Protein AF-A0A2M7CKZ0-F1 (afdb_monomer_lite)

Radius of gyration: 14.11 Å; chains: 1; bounding box: 37×25×29 Å

Structure (mmCIF, N/CA/C/O backbone):
data_AF-A0A2M7CKZ0-F1
#
_entry.id   AF-A0A2M7CKZ0-F1
#
loop_
_atom_site.group_PDB
_atom_site.id
_atom_site.type_symbol
_atom_site.label_atom_id
_atom_site.label_alt_id
_atom_site.label_comp_id
_atom_site.label_asym_id
_atom_site.label_entity_id
_atom_site.label_seq_id
_atom_site.pdbx_PDB_ins_code
_atom_site.Cartn_x
_atom_site.Cartn_y
_atom_site.Cartn_z
_atom_site.occupancy
_atom_site.B_iso_or_equiv
_atom_site.auth_seq_id
_atom_site.auth_comp_id
_atom_site.auth_asym_id
_atom_site.auth_atom_id
_atom_site.pdbx_PDB_model_num
ATOM 1 N N . ARG A 1 1 ? 6.912 9.778 -2.222 1.00 59.84 1 ARG A N 1
ATOM 2 C CA . ARG A 1 1 ? 6.461 8.799 -3.273 1.00 59.84 1 ARG A CA 1
ATOM 3 C C . ARG A 1 1 ? 7.625 7.986 -3.881 1.00 59.84 1 ARG A C 1
ATOM 5 O O . ARG A 1 1 ? 8.583 8.597 -4.324 1.00 59.84 1 ARG A O 1
ATOM 12 N N . VAL A 1 2 ? 7.530 6.642 -3.965 1.00 64.25 2 VAL A N 1
ATOM 13 C CA . VAL A 1 2 ? 8.637 5.741 -4.420 1.00 64.25 2 VAL A CA 1
ATOM 14 C C . VAL A 1 2 ? 8.515 5.252 -5.880 1.00 64.25 2 VAL A C 1
ATOM 16 O O . VAL A 1 2 ? 9.494 4.800 -6.456 1.00 64.25 2 VAL A O 1
ATOM 19 N N . GLY A 1 3 ? 7.338 5.341 -6.514 1.00 68.94 3 GLY A N 1
ATOM 20 C CA . GLY A 1 3 ? 7.168 5.010 -7.945 1.00 68.94 3 GLY A CA 1
ATOM 21 C C . GLY A 1 3 ? 7.356 3.532 -8.336 1.00 68.94 3 GLY A C 1
ATOM 22 O O . GLY A 1 3 ? 7.452 3.239 -9.521 1.00 68.94 3 GLY A O 1
ATOM 23 N N . ALA A 1 4 ? 7.400 2.609 -7.368 1.00 70.44 4 ALA A N 1
ATOM 24 C CA . ALA A 1 4 ? 7.729 1.196 -7.598 1.00 70.44 4 ALA A CA 1
ATOM 25 C C . ALA A 1 4 ? 6.566 0.334 -8.137 1.00 70.44 4 ALA A C 1
ATOM 27 O O . ALA A 1 4 ? 6.799 -0.714 -8.732 1.00 70.44 4 ALA A O 1
ATOM 28 N N . ALA A 1 5 ? 5.315 0.752 -7.927 1.00 81.31 5 ALA A N 1
ATOM 29 C CA . ALA A 1 5 ? 4.130 -0.032 -8.272 1.00 81.31 5 ALA A CA 1
ATOM 30 C C . ALA A 1 5 ? 3.541 0.373 -9.629 1.00 81.31 5 ALA A C 1
ATOM 32 O O . ALA A 1 5 ? 3.479 1.562 -9.960 1.00 81.31 5 ALA A O 1
ATOM 33 N N . ARG A 1 6 ? 3.025 -0.605 -10.387 1.00 82.12 6 ARG A N 1
ATOM 34 C CA . ARG A 1 6 ? 2.190 -0.315 -11.564 1.00 82.12 6 ARG A CA 1
ATOM 35 C C . ARG A 1 6 ? 0.948 0.505 -11.172 1.00 82.12 6 ARG A C 1
ATOM 37 O O . ARG A 1 6 ? 0.374 0.256 -10.108 1.00 82.12 6 ARG A O 1
ATOM 44 N N . PRO A 1 7 ? 0.485 1.433 -12.033 1.00 83.81 7 PRO A N 1
ATOM 45 C CA . PRO A 1 7 ? -0.773 2.144 -11.812 1.00 83.81 7 PRO A CA 1
ATOM 46 C C . PRO A 1 7 ? -1.937 1.173 -11.562 1.00 83.81 7 PRO A C 1
ATOM 48 O O . PRO A 1 7 ? -2.052 0.164 -12.254 1.00 83.81 7 PRO A O 1
ATOM 51 N N . GLY A 1 8 ? -2.776 1.464 -10.565 1.00 85.69 8 GLY A N 1
ATOM 52 C CA . GLY A 1 8 ? -3.932 0.635 -10.193 1.00 85.69 8 GLY A CA 1
ATOM 53 C C . GLY A 1 8 ? -3.610 -0.624 -9.374 1.00 85.69 8 GLY A C 1
ATOM 54 O O . GLY A 1 8 ? -4.529 -1.302 -8.923 1.00 85.69 8 GLY A O 1
ATOM 55 N N . LEU A 1 9 ? -2.330 -0.941 -9.120 1.00 87.38 9 LEU A N 1
ATOM 56 C CA . LEU A 1 9 ? -1.959 -2.094 -8.286 1.00 87.38 9 LEU A CA 1
ATOM 57 C C . LEU A 1 9 ? -2.434 -1.935 -6.836 1.00 87.38 9 LEU A C 1
ATOM 59 O O . LEU A 1 9 ? -2.878 -2.906 -6.230 1.00 87.38 9 LEU A O 1
ATOM 63 N N . SER A 1 10 ? -2.350 -0.720 -6.284 1.00 88.81 10 SER A N 1
ATOM 64 C CA . SER A 1 10 ? -2.847 -0.418 -4.936 1.00 88.81 10 SER A CA 1
ATOM 65 C C . SER A 1 10 ? -4.331 -0.734 -4.799 1.00 88.81 10 SER A C 1
ATOM 67 O O . SER A 1 10 ? -4.742 -1.318 -3.799 1.00 88.81 10 SER A O 1
ATOM 69 N N . ASP A 1 11 ? -5.107 -0.387 -5.822 1.00 90.25 11 ASP A N 1
ATOM 70 C CA . ASP A 1 11 ? -6.561 -0.504 -5.812 1.00 90.25 11 ASP A CA 1
ATOM 71 C C . ASP A 1 11 ? -6.959 -1.975 -5.937 1.00 90.25 11 ASP A C 1
ATOM 73 O O . ASP A 1 11 ? -7.734 -2.468 -5.125 1.00 90.25 11 ASP A O 1
ATOM 77 N N . ALA A 1 12 ? -6.317 -2.720 -6.845 1.00 90.06 12 ALA A N 1
ATOM 78 C CA . ALA A 1 12 ? -6.525 -4.162 -6.983 1.00 90.06 12 ALA A CA 1
ATOM 79 C C . ALA A 1 12 ? -6.200 -4.939 -5.691 1.00 90.06 12 ALA A C 1
ATOM 81 O O . ALA A 1 12 ? -6.914 -5.874 -5.314 1.00 90.06 12 ALA A O 1
ATOM 82 N N . VAL A 1 13 ? -5.127 -4.554 -4.986 1.00 89.44 13 VAL A N 1
ATOM 83 C CA . VAL A 1 13 ? -4.773 -5.148 -3.686 1.00 89.44 13 VAL A CA 1
ATOM 84 C C . VAL A 1 13 ? -5.807 -4.776 -2.624 1.00 89.44 13 VAL A C 1
ATOM 86 O O . VAL A 1 13 ? -6.245 -5.650 -1.877 1.00 89.44 13 VAL A O 1
ATOM 89 N N . ALA A 1 14 ? -6.229 -3.511 -2.565 1.00 91.94 14 ALA A N 1
ATOM 90 C CA . ALA A 1 14 ? -7.228 -3.054 -1.606 1.00 91.94 14 ALA A CA 1
ATOM 91 C C . ALA A 1 14 ? -8.585 -3.746 -1.816 1.00 91.94 14 ALA A C 1
ATOM 93 O O . ALA A 1 14 ? -9.168 -4.246 -0.858 1.00 91.94 14 ALA A O 1
ATOM 94 N N . GLU A 1 15 ? -9.064 -3.850 -3.055 1.00 93.50 15 GLU A N 1
ATOM 95 C CA . GLU A 1 15 ? -10.304 -4.559 -3.383 1.00 93.50 15 GLU A CA 1
ATOM 96 C C . GLU A 1 15 ? -10.235 -6.032 -2.972 1.00 93.50 15 GLU A C 1
ATOM 98 O O . GLU A 1 15 ? -11.155 -6.539 -2.330 1.00 93.50 15 GLU A O 1
ATOM 103 N N . SER A 1 16 ? -9.115 -6.704 -3.260 1.00 92.50 16 SER A N 1
ATOM 104 C CA . SER A 1 16 ? -8.915 -8.111 -2.894 1.00 92.50 16 SER A CA 1
ATOM 105 C C . SER A 1 16 ? -8.934 -8.320 -1.378 1.00 92.50 16 SER A C 1
ATOM 107 O O . SER A 1 16 ? -9.583 -9.239 -0.881 1.00 92.50 16 SER A O 1
ATOM 109 N N . LEU A 1 17 ? -8.243 -7.460 -0.623 1.00 92.94 17 LEU A N 1
ATOM 110 C CA . LEU A 1 17 ? -8.223 -7.522 0.840 1.00 92.94 17 LEU A CA 1
ATOM 111 C C . LEU A 1 17 ? -9.601 -7.203 1.432 1.00 92.94 17 LEU A C 1
ATOM 113 O O . LEU A 1 17 ? -10.057 -7.901 2.337 1.00 92.94 17 LEU A O 1
ATOM 117 N N . SER A 1 18 ? -10.293 -6.202 0.888 1.00 93.81 18 SER A N 1
ATOM 118 C CA . SER A 1 18 ? -11.633 -5.824 1.335 1.00 93.81 18 SER A CA 1
ATOM 119 C C . SER A 1 18 ? -12.658 -6.931 1.071 1.00 93.81 18 SER A C 1
ATOM 121 O O . SER A 1 18 ? -13.470 -7.214 1.950 1.00 93.81 18 SER A O 1
ATOM 123 N N . ALA A 1 19 ? -12.579 -7.620 -0.073 1.00 94.25 19 ALA A N 1
ATOM 124 C CA . ALA A 1 19 ? -13.428 -8.771 -0.388 1.00 94.25 19 ALA A CA 1
ATOM 125 C C . ALA A 1 19 ? -13.230 -9.946 0.588 1.00 94.25 19 ALA A C 1
ATOM 127 O O . ALA A 1 19 ? -14.159 -10.715 0.829 1.00 94.25 19 ALA A O 1
ATOM 128 N N . LEU A 1 20 ? -12.040 -10.062 1.187 1.00 94.69 20 LEU A N 1
ATOM 129 C CA . LEU A 1 20 ? -11.726 -11.035 2.238 1.00 94.69 20 LEU A CA 1
ATOM 130 C C . LEU A 1 20 ? -12.080 -10.541 3.653 1.00 94.69 20 LEU A C 1
ATOM 132 O O . LEU A 1 20 ? -11.818 -11.242 4.629 1.00 94.69 20 LEU A O 1
ATOM 136 N N . GLY A 1 21 ? -12.660 -9.344 3.785 1.00 92.44 21 GLY A N 1
ATOM 137 C CA . GLY A 1 21 ? -13.001 -8.738 5.072 1.00 92.44 21 GLY A CA 1
ATOM 138 C C . GLY A 1 21 ? -11.796 -8.210 5.855 1.00 92.44 21 GLY A C 1
ATOM 139 O O . GLY A 1 21 ? -11.897 -8.006 7.064 1.00 92.44 21 GLY A O 1
ATOM 140 N N . LEU A 1 22 ? -10.652 -7.999 5.197 1.00 92.94 22 LEU A N 1
ATOM 141 C CA . LEU A 1 22 ? -9.448 -7.465 5.828 1.00 92.94 22 LEU A CA 1
ATOM 142 C C . LEU A 1 22 ? -9.434 -5.927 5.796 1.00 92.94 22 LEU A C 1
ATOM 144 O O . LEU A 1 22 ? -9.885 -5.317 4.821 1.00 92.94 22 LEU A O 1
ATOM 148 N N . PRO A 1 23 ? -8.893 -5.275 6.841 1.00 90.88 23 PRO A N 1
ATOM 149 C CA . PRO A 1 23 ? -8.788 -3.824 6.885 1.00 90.88 23 PRO A CA 1
ATOM 150 C C . PRO A 1 23 ? -7.759 -3.317 5.868 1.00 90.88 23 PRO A C 1
ATOM 152 O O . PRO A 1 23 ? -6.619 -3.776 5.830 1.00 90.88 23 PRO A O 1
ATOM 155 N N . VAL A 1 24 ? -8.162 -2.326 5.072 1.00 92.31 24 VAL A N 1
ATOM 156 C CA . VAL A 1 24 ? -7.317 -1.671 4.052 1.00 92.31 24 VAL A CA 1
ATOM 157 C C . VAL A 1 24 ? -6.924 -0.239 4.419 1.00 92.31 24 VAL A C 1
ATOM 159 O O . VAL A 1 24 ? -6.202 0.422 3.679 1.00 92.31 24 VAL A O 1
ATOM 162 N N . GLN A 1 25 ? -7.399 0.249 5.564 1.00 89.75 25 GLN A N 1
ATOM 163 C CA . GLN A 1 25 ? -7.070 1.555 6.128 1.00 89.75 25 GLN A CA 1
ATOM 164 C C . GLN A 1 25 ? -6.537 1.373 7.547 1.00 89.75 25 GLN A C 1
ATOM 166 O O . GLN A 1 25 ? -6.887 0.413 8.235 1.00 89.75 25 GLN A O 1
ATOM 171 N N . ILE A 1 26 ? -5.696 2.309 7.983 1.00 86.88 26 ILE A N 1
ATOM 172 C CA . ILE A 1 26 ? -5.208 2.339 9.363 1.00 86.88 26 ILE A CA 1
ATOM 173 C C . ILE A 1 26 ? -6.405 2.647 10.281 1.00 86.88 26 ILE A C 1
ATOM 175 O O . ILE A 1 26 ? -7.084 3.649 10.037 1.00 86.88 26 ILE A O 1
ATOM 179 N N . PRO A 1 27 ? -6.673 1.826 11.315 1.00 87.62 27 PRO A N 1
ATOM 180 C CA . PRO A 1 27 ? -7.744 2.093 12.269 1.00 87.62 27 PRO A CA 1
ATOM 181 C C . PRO A 1 27 ? -7.571 3.464 12.945 1.00 87.62 27 PRO A C 1
ATOM 183 O O . PRO A 1 27 ? -6.437 3.839 13.261 1.00 87.62 27 PRO A O 1
ATOM 186 N N . PRO A 1 28 ? -8.655 4.223 13.180 1.00 83.94 28 PRO A N 1
ATOM 187 C CA . PRO A 1 28 ? -8.573 5.580 13.724 1.00 83.94 28 PRO A CA 1
ATOM 188 C C . PRO A 1 28 ? -8.001 5.632 15.146 1.00 83.94 28 PRO A C 1
ATOM 190 O O . PRO A 1 28 ? -7.494 6.670 15.565 1.00 83.94 28 PRO A O 1
ATOM 193 N N . GLU A 1 29 ? -8.040 4.523 15.881 1.00 87.12 29 GLU A N 1
ATOM 194 C CA . GLU A 1 29 ? -7.480 4.400 17.226 1.00 87.12 29 GLU A CA 1
ATOM 195 C C . GLU A 1 29 ? -5.944 4.312 17.222 1.00 87.12 29 GLU A C 1
ATOM 197 O O . GLU A 1 29 ? -5.321 4.419 18.277 1.00 87.12 29 GLU A O 1
ATOM 202 N N . MET A 1 30 ? -5.319 4.111 16.054 1.00 84.94 30 MET A N 1
ATOM 203 C CA . MET A 1 30 ? -3.876 3.931 15.926 1.00 84.94 30 MET A CA 1
ATOM 204 C C . MET A 1 30 ? -3.188 5.217 15.459 1.00 84.94 30 MET A C 1
ATOM 206 O O . MET A 1 30 ? -3.453 5.743 14.375 1.00 84.94 30 MET A O 1
ATOM 210 N N . SER A 1 31 ? -2.240 5.715 16.256 1.00 85.75 31 SER A N 1
ATOM 211 C CA . SER A 1 31 ? -1.480 6.911 15.897 1.00 85.75 31 SER A CA 1
ATOM 212 C C . SER A 1 31 ? -0.494 6.626 14.767 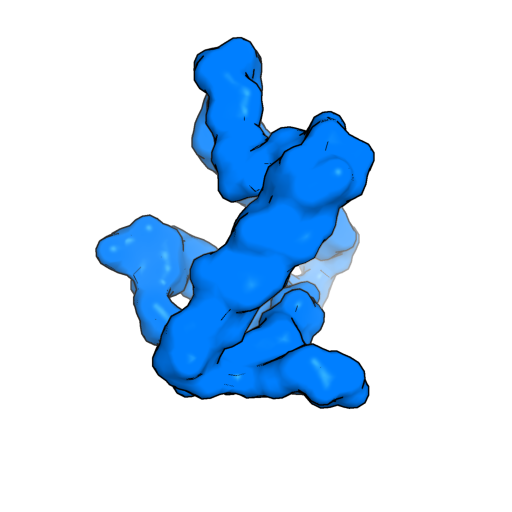1.00 85.75 31 SER A C 1
ATOM 214 O O . SER A 1 31 ? 0.394 5.778 14.881 1.00 85.75 31 SER A O 1
ATOM 216 N N . ARG A 1 32 ? -0.570 7.422 13.693 1.00 81.50 32 ARG A N 1
ATOM 217 C CA . ARG A 1 32 ? 0.418 7.400 12.597 1.00 81.50 32 ARG A CA 1
ATOM 218 C C . ARG A 1 32 ? 1.850 7.568 13.112 1.00 81.50 32 ARG A C 1
ATOM 220 O O . ARG A 1 32 ? 2.758 6.902 12.621 1.00 81.50 32 ARG A O 1
ATOM 227 N N . ALA A 1 33 ? 2.048 8.421 14.118 1.00 82.25 33 ALA A N 1
ATOM 228 C CA . ALA A 1 33 ? 3.363 8.668 14.703 1.00 82.25 33 ALA A CA 1
ATOM 229 C C . ALA A 1 33 ? 3.908 7.433 15.439 1.00 82.25 33 ALA A C 1
ATOM 231 O O . ALA A 1 33 ? 5.104 7.148 15.373 1.00 82.25 33 ALA A O 1
ATOM 232 N N . GLU A 1 34 ? 3.038 6.673 16.106 1.00 82.75 34 GLU A N 1
ATOM 233 C CA . GLU A 1 34 ? 3.422 5.433 16.787 1.00 82.75 34 GLU A CA 1
ATOM 234 C C . GLU A 1 34 ? 3.770 4.330 15.791 1.00 82.75 34 GLU A C 1
ATOM 236 O O . GLU A 1 34 ? 4.763 3.634 15.993 1.00 82.75 34 GLU A O 1
ATOM 241 N N . ILE A 1 35 ? 3.033 4.230 14.680 1.00 82.50 35 ILE A N 1
ATOM 242 C CA . ILE A 1 35 ? 3.346 3.304 13.582 1.00 82.50 35 ILE A CA 1
ATOM 243 C C . ILE A 1 35 ? 4.736 3.610 13.017 1.00 82.50 35 ILE A C 1
ATOM 245 O O . ILE A 1 35 ? 5.593 2.729 12.967 1.00 82.50 35 ILE A O 1
ATOM 249 N N . VAL A 1 36 ? 5.004 4.872 12.664 1.00 79.94 36 VAL A N 1
ATOM 250 C CA . VAL A 1 36 ? 6.316 5.296 12.145 1.00 79.94 36 VAL A CA 1
ATOM 251 C C . VAL A 1 36 ? 7.423 5.025 13.166 1.00 79.94 36 VAL A C 1
ATOM 253 O O . VAL A 1 36 ? 8.494 4.529 12.810 1.00 79.94 36 VAL A O 1
ATOM 256 N N . ARG A 1 37 ? 7.175 5.291 14.454 1.00 79.81 37 ARG A N 1
ATOM 257 C CA . ARG A 1 37 ? 8.133 4.990 15.523 1.00 79.81 37 ARG A CA 1
ATOM 258 C C . ARG A 1 37 ? 8.400 3.489 15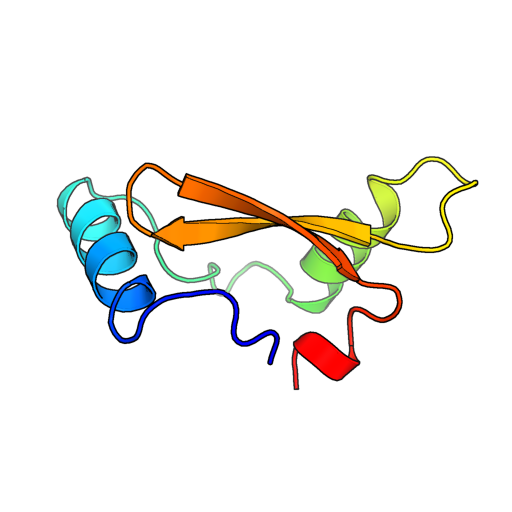.634 1.00 79.81 37 ARG A C 1
ATOM 260 O O . ARG A 1 37 ? 9.561 3.107 15.738 1.00 79.81 37 ARG A O 1
ATOM 267 N N . ALA A 1 38 ? 7.372 2.646 15.581 1.00 79.50 38 ALA A N 1
ATOM 268 C CA . ALA A 1 38 ? 7.518 1.193 15.621 1.00 79.50 38 ALA A CA 1
ATOM 269 C C . ALA A 1 38 ? 8.336 0.675 14.425 1.00 79.50 38 ALA A C 1
ATOM 271 O O . ALA A 1 38 ? 9.250 -0.126 14.610 1.00 79.50 38 ALA A O 1
ATOM 272 N N . MET A 1 39 ? 8.102 1.215 13.224 1.00 74.88 39 MET A N 1
ATOM 273 C CA . MET A 1 39 ? 8.883 0.889 12.023 1.00 74.88 39 MET A CA 1
ATOM 274 C C . MET A 1 39 ? 10.366 1.270 12.155 1.00 74.88 39 MET A C 1
ATOM 276 O O . MET A 1 39 ? 11.234 0.557 11.654 1.00 74.88 39 MET A O 1
ATOM 280 N N . ARG A 1 40 ? 10.687 2.365 12.862 1.00 69.94 40 ARG A N 1
ATOM 281 C CA . ARG A 1 40 ? 12.081 2.750 13.166 1.00 69.94 40 ARG A CA 1
ATOM 282 C C . ARG A 1 40 ? 12.746 1.798 14.174 1.00 69.94 40 ARG A C 1
ATOM 284 O O . ARG A 1 40 ? 13.958 1.607 14.112 1.00 69.94 40 ARG A O 1
ATOM 291 N N . MET A 1 41 ? 11.975 1.199 15.085 1.00 64.88 41 MET A N 1
ATOM 292 C CA . MET A 1 41 ? 12.486 0.314 16.145 1.00 64.88 41 MET A CA 1
ATOM 293 C C . MET A 1 41 ? 12.812 -1.109 15.667 1.00 64.88 41 MET A C 1
ATOM 295 O O . MET A 1 41 ? 13.658 -1.762 16.277 1.00 64.88 41 MET A O 1
ATOM 299 N N . ASP A 1 42 ? 12.205 -1.573 14.569 1.00 60.88 42 ASP A N 1
ATOM 300 C CA . ASP A 1 42 ? 12.443 -2.906 13.978 1.00 60.88 42 ASP A CA 1
ATOM 301 C C . ASP A 1 42 ? 13.888 -3.095 13.457 1.00 60.88 42 ASP A C 1
ATOM 303 O O . ASP A 1 42 ? 14.362 -4.202 13.200 1.00 60.88 42 ASP A O 1
ATOM 307 N N . LYS A 1 43 ? 14.672 -2.013 13.383 1.00 51.66 43 LYS A N 1
ATOM 308 C CA . LYS A 1 43 ? 16.082 -2.050 12.988 1.00 51.66 43 LYS A CA 1
ATOM 309 C C . LYS A 1 43 ? 16.993 -1.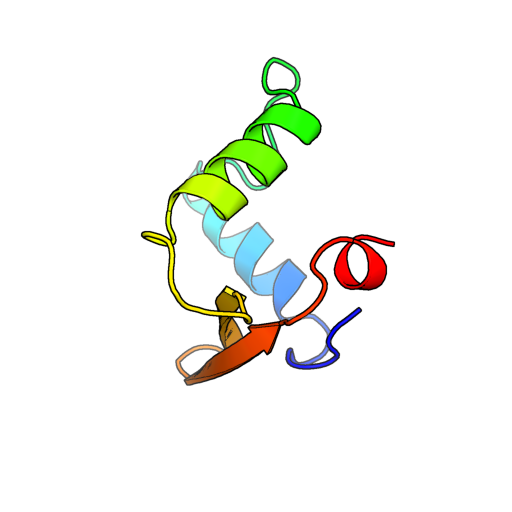901 14.192 1.00 51.66 43 LYS A C 1
ATOM 311 O O . LYS A 1 43 ? 17.338 -0.801 14.611 1.00 51.66 43 LYS A O 1
ATOM 316 N N . LYS A 1 44 ? 17.464 -3.036 14.713 1.00 44.19 44 LYS A N 1
ATOM 317 C CA . LYS A 1 44 ? 18.626 -3.118 15.615 1.00 44.19 44 LYS A CA 1
ATOM 318 C C . LYS A 1 44 ? 19.783 -2.232 15.107 1.00 44.19 44 LYS A C 1
ATOM 320 O O . LYS A 1 44 ? 20.527 -2.630 14.219 1.00 44.19 44 LYS A O 1
ATOM 325 N N . LYS A 1 45 ? 19.916 -1.043 15.705 1.00 46.59 45 LYS A N 1
ATOM 326 C CA . LYS A 1 45 ? 21.099 -0.182 15.935 1.00 46.59 45 LYS A CA 1
ATOM 327 C C . LYS A 1 45 ? 22.152 0.099 14.836 1.00 46.59 45 LYS A C 1
ATOM 329 O O . LYS A 1 45 ? 22.981 0.953 15.110 1.00 46.59 45 LYS A O 1
ATOM 334 N N . ASN A 1 46 ? 22.164 -0.507 13.642 1.00 45.56 46 ASN A N 1
ATOM 335 C CA . ASN A 1 46 ? 23.326 -0.396 12.730 1.00 45.56 46 ASN A CA 1
ATOM 336 C C . ASN A 1 46 ? 23.044 -0.196 11.225 1.00 45.56 46 ASN A C 1
ATOM 338 O O . ASN A 1 46 ? 23.995 -0.161 10.451 1.00 45.56 46 ASN A O 1
ATOM 342 N N . ALA A 1 47 ? 21.797 -0.044 10.767 1.00 48.12 47 ALA A N 1
ATOM 343 C CA . ALA A 1 47 ? 21.520 0.137 9.335 1.00 48.12 47 ALA A CA 1
ATOM 344 C C . ALA A 1 47 ? 20.956 1.537 9.048 1.00 48.12 47 ALA A C 1
ATOM 346 O O . ALA A 1 47 ? 19.813 1.819 9.390 1.00 48.12 47 ALA A O 1
ATOM 347 N N . GLN A 1 48 ? 21.749 2.386 8.387 1.00 62.22 48 GLN A N 1
ATOM 348 C CA . GLN A 1 48 ? 21.398 3.745 7.931 1.00 62.22 48 GLN A CA 1
ATOM 349 C C . GLN A 1 48 ? 20.214 3.817 6.937 1.00 62.22 48 GLN A C 1
ATOM 351 O O . GLN A 1 48 ? 19.827 4.909 6.538 1.00 62.22 48 GLN A O 1
ATOM 356 N N . ALA A 1 49 ? 19.628 2.685 6.533 1.00 66.25 49 ALA A N 1
ATOM 357 C CA . ALA A 1 49 ? 18.502 2.625 5.602 1.00 66.25 49 ALA A CA 1
ATOM 358 C C . ALA A 1 49 ? 17.447 1.614 6.065 1.00 66.25 49 ALA A C 1
ATOM 360 O O . ALA A 1 49 ? 17.794 0.536 6.560 1.00 66.25 49 ALA A O 1
ATOM 361 N N . ILE A 1 50 ? 16.161 1.935 5.886 1.00 72.25 50 ILE A N 1
ATOM 362 C CA . ILE A 1 50 ? 15.012 1.049 6.097 1.00 72.25 50 ILE A CA 1
ATOM 363 C C . ILE A 1 50 ? 14.745 0.235 4.825 1.00 72.25 50 ILE A C 1
ATOM 365 O O . ILE A 1 50 ? 14.539 0.815 3.773 1.00 72.25 50 ILE A O 1
ATOM 369 N N . ARG A 1 51 ? 14.741 -1.101 4.902 1.00 76.81 51 ARG A N 1
ATOM 370 C CA . ARG A 1 51 ? 14.553 -1.961 3.726 1.00 76.81 51 ARG A CA 1
ATOM 371 C C . ARG A 1 51 ? 13.091 -2.358 3.661 1.00 76.81 51 ARG A C 1
ATOM 373 O O . ARG A 1 51 ? 12.635 -3.082 4.541 1.00 76.81 51 ARG A O 1
ATOM 380 N N . PHE A 1 52 ? 12.387 -1.886 2.647 1.00 80.38 52 PHE A N 1
ATOM 381 C CA . PHE A 1 52 ? 10.984 -2.184 2.413 1.00 80.38 52 PHE A CA 1
ATOM 382 C C . PHE A 1 52 ? 10.828 -3.198 1.295 1.00 80.38 52 PHE A C 1
ATOM 384 O O . PHE A 1 52 ? 11.472 -3.090 0.259 1.00 80.38 52 PHE A O 1
ATOM 391 N N . ALA A 1 53 ? 9.939 -4.161 1.502 1.00 83.25 53 ALA A N 1
ATOM 392 C CA . ALA A 1 53 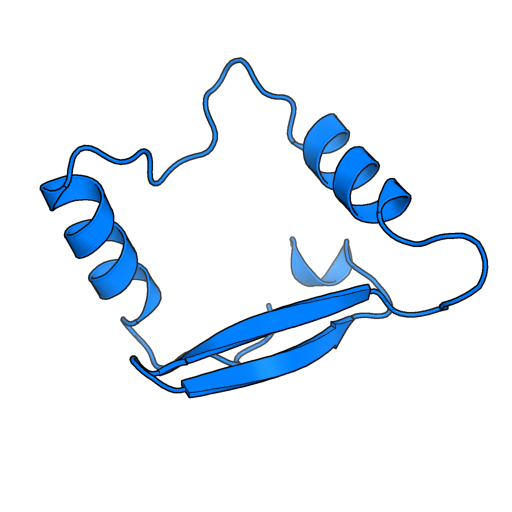? 9.452 -5.037 0.454 1.00 83.25 53 ALA A CA 1
ATOM 393 C C . ALA A 1 53 ? 8.230 -4.372 -0.190 1.00 83.25 53 ALA A C 1
ATOM 395 O O . ALA A 1 53 ? 7.143 -4.388 0.385 1.00 83.25 53 ALA A O 1
ATOM 396 N N . LEU A 1 54 ? 8.422 -3.734 -1.344 1.00 85.75 54 LEU A N 1
ATOM 397 C CA . LEU A 1 54 ? 7.361 -3.036 -2.062 1.00 85.75 54 LEU A CA 1
ATOM 398 C C . LEU A 1 54 ? 6.868 -3.898 -3.234 1.00 85.75 54 LEU A C 1
ATOM 400 O O . LEU A 1 54 ? 7.683 -4.382 -4.022 1.00 85.75 54 LEU A O 1
ATOM 404 N N . PRO A 1 55 ? 5.551 -4.115 -3.374 1.00 83.75 55 PRO A N 1
ATOM 405 C CA . PRO A 1 55 ? 5.009 -4.841 -4.514 1.00 83.75 55 PRO A CA 1
ATOM 406 C C . PRO A 1 55 ? 5.146 -3.996 -5.788 1.00 83.75 55 PRO A C 1
ATOM 408 O O . PRO A 1 55 ? 4.642 -2.875 -5.853 1.00 83.75 55 PRO A O 1
ATOM 411 N N . ALA A 1 56 ? 5.810 -4.547 -6.806 1.00 85.31 56 ALA A N 1
ATOM 412 C CA . ALA A 1 56 ? 5.930 -3.914 -8.121 1.00 85.31 56 ALA A CA 1
ATOM 413 C C . ALA A 1 56 ? 4.782 -4.337 -9.056 1.00 85.31 56 ALA A C 1
ATOM 415 O O . ALA A 1 56 ? 4.236 -3.531 -9.813 1.00 85.31 56 ALA A O 1
ATOM 416 N N . GLU A 1 57 ? 4.386 -5.609 -8.965 1.00 84.62 57 GLU A N 1
ATOM 417 C CA . GLU A 1 57 ? 3.224 -6.223 -9.615 1.00 84.62 57 GLU A CA 1
ATOM 418 C C . GLU A 1 57 ? 2.768 -7.446 -8.800 1.00 84.62 57 GLU A C 1
ATOM 420 O O . GLU A 1 57 ? 3.474 -7.904 -7.898 1.00 84.62 57 GLU A O 1
ATOM 425 N N . ILE A 1 58 ? 1.593 -8.000 -9.108 1.00 82.69 58 ILE A N 1
ATOM 426 C CA . ILE A 1 58 ? 1.125 -9.230 -8.457 1.00 82.69 58 ILE A CA 1
ATOM 427 C C . ILE A 1 58 ? 2.127 -10.357 -8.745 1.00 82.69 58 ILE A C 1
ATOM 429 O O . ILE A 1 58 ? 2.394 -10.682 -9.897 1.00 82.69 58 ILE A O 1
ATOM 433 N N . GLY A 1 59 ? 2.693 -10.936 -7.684 1.00 85.75 59 GLY A N 1
ATOM 434 C CA . GLY A 1 59 ? 3.713 -11.985 -7.774 1.00 85.75 59 GLY A CA 1
ATOM 435 C C . GLY A 1 59 ? 5.164 -11.489 -7.854 1.00 85.75 59 GLY A C 1
ATOM 436 O O . GLY A 1 59 ? 6.067 -12.323 -7.851 1.00 85.75 59 GLY A O 1
ATOM 437 N N . ARG A 1 60 ? 5.422 -10.170 -7.866 1.00 85.94 60 ARG A N 1
ATOM 438 C CA . ARG A 1 60 ? 6.783 -9.600 -7.880 1.00 85.94 60 ARG A CA 1
ATOM 439 C C . ARG A 1 60 ? 6.951 -8.502 -6.832 1.00 85.94 60 ARG A C 1
ATOM 441 O O . ARG A 1 60 ? 6.230 -7.504 -6.816 1.00 85.94 60 ARG A O 1
ATOM 448 N N . VAL A 1 61 ? 7.968 -8.665 -5.995 1.00 87.44 61 VAL A N 1
ATOM 449 C CA . VAL A 1 61 ? 8.312 -7.739 -4.912 1.00 87.44 61 VAL A CA 1
A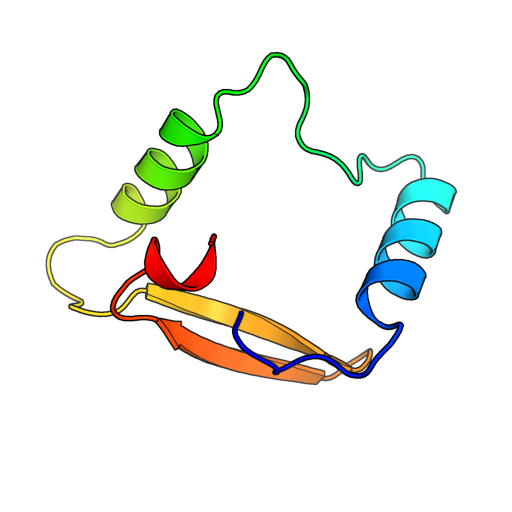TOM 450 C C . VAL A 1 61 ? 9.725 -7.219 -5.127 1.00 87.44 61 VAL A C 1
ATOM 452 O O . VAL A 1 61 ? 10.630 -7.990 -5.443 1.00 87.44 61 VAL A O 1
ATOM 455 N N . GLU A 1 62 ? 9.913 -5.918 -4.941 1.00 86.69 62 GLU A N 1
ATOM 456 C CA . GLU A 1 62 ? 11.218 -5.269 -4.973 1.00 86.69 62 GLU A CA 1
ATOM 457 C C . GLU A 1 62 ? 11.617 -4.821 -3.568 1.00 86.69 62 GLU A C 1
ATOM 459 O O . GLU A 1 62 ? 10.805 -4.300 -2.801 1.00 86.69 62 GLU A O 1
ATOM 464 N N . LEU A 1 63 ? 12.883 -5.046 -3.220 1.00 84.19 63 LEU A N 1
ATOM 465 C CA . LEU A 1 63 ? 13.452 -4.553 -1.973 1.00 84.19 63 LEU A CA 1
ATOM 466 C C . LEU A 1 63 ? 14.013 -3.156 -2.216 1.00 84.19 63 LEU A C 1
ATOM 468 O O . LEU A 1 63 ? 14.956 -2.996 -2.987 1.00 84.19 63 LEU A O 1
ATOM 472 N N . VAL A 1 64 ? 13.442 -2.162 -1.545 1.00 82.50 64 VAL A N 1
ATOM 473 C CA . VAL A 1 64 ? 13.856 -0.764 -1.653 1.00 82.50 64 VAL A CA 1
ATOM 474 C C . VAL A 1 64 ? 14.443 -0.310 -0.327 1.00 82.50 64 VAL A C 1
ATOM 476 O O . VAL A 1 64 ? 13.795 -0.400 0.716 1.00 82.50 64 VAL A O 1
ATOM 479 N N . ASP A 1 65 ? 15.676 0.185 -0.373 1.00 81.50 65 ASP A N 1
ATOM 480 C CA . ASP A 1 65 ? 16.348 0.784 0.775 1.00 81.50 65 ASP A CA 1
ATOM 481 C C . ASP A 1 65 ? 15.991 2.281 0.844 1.00 81.50 65 ASP A C 1
ATOM 483 O O . ASP A 1 65 ? 16.393 3.080 0.003 1.00 81.50 65 ASP A O 1
ATOM 487 N N . ILE A 1 66 ? 15.202 2.654 1.850 1.00 76.19 66 ILE A N 1
ATOM 488 C CA . ILE A 1 66 ? 14.735 4.013 2.127 1.00 76.19 66 ILE A CA 1
ATOM 489 C C . ILE A 1 66 ? 15.567 4.586 3.273 1.00 76.19 66 ILE A C 1
ATOM 491 O O . ILE A 1 66 ? 15.462 4.143 4.416 1.00 76.19 66 ILE A O 1
ATOM 495 N N . THR A 1 67 ? 16.411 5.568 2.977 1.00 75.19 67 THR A N 1
ATOM 496 C CA . THR A 1 67 ? 17.265 6.244 3.970 1.00 75.19 67 THR A CA 1
ATOM 497 C C . THR A 1 67 ? 16.511 7.291 4.783 1.00 75.19 67 THR A C 1
ATOM 499 O O . THR A 1 67 ? 16.826 7.495 5.953 1.00 75.19 67 THR A O 1
ATOM 502 N N . ASP A 1 68 ? 15.482 7.900 4.195 1.00 74.25 68 ASP A N 1
ATOM 503 C CA . ASP A 1 68 ? 14.597 8.852 4.853 1.00 74.25 68 ASP A CA 1
ATOM 504 C C . ASP A 1 68 ? 13.130 8.471 4.625 1.00 74.25 68 ASP A C 1
ATOM 506 O O . ASP A 1 68 ? 12.621 8.492 3.508 1.00 74.25 68 ASP A O 1
ATOM 510 N N . LEU A 1 69 ? 12.459 8.072 5.705 1.00 72.50 69 LEU A N 1
ATOM 511 C CA . LEU A 1 69 ? 11.068 7.635 5.665 1.00 72.50 69 LEU A CA 1
ATOM 512 C C . LEU A 1 69 ? 10.095 8.818 5.551 1.00 72.50 69 LEU A C 1
ATOM 514 O O . LEU A 1 69 ? 9.001 8.637 5.025 1.00 72.50 69 LEU A O 1
ATOM 518 N N . GLU A 1 70 ? 10.467 10.010 6.025 1.00 72.81 70 GLU A N 1
ATOM 519 C CA . GLU A 1 70 ? 9.558 11.165 6.065 1.00 72.81 70 GLU A CA 1
ATOM 520 C C . GLU A 1 70 ? 9.322 11.735 4.666 1.00 72.81 70 GLU A C 1
ATOM 522 O O . GLU A 1 70 ? 8.168 11.876 4.266 1.00 72.81 70 GLU A O 1
ATOM 527 N N . SER A 1 71 ? 10.373 11.888 3.854 1.00 69.25 71 SER A N 1
ATOM 528 C CA . SER A 1 71 ? 10.244 12.298 2.442 1.00 69.25 71 SER A CA 1
ATOM 529 C C . SER A 1 71 ? 9.436 11.337 1.561 1.00 69.25 71 SER A C 1
ATOM 531 O O . SER A 1 71 ? 9.018 11.689 0.455 1.00 69.25 71 SER A O 1
ATOM 533 N N . VAL A 1 72 ? 9.208 10.100 2.009 1.00 68.88 72 VAL A N 1
ATOM 534 C CA . VAL A 1 72 ? 8.393 9.129 1.270 1.00 68.88 72 VAL A CA 1
ATOM 535 C C . VAL A 1 72 ? 6.908 9.240 1.613 1.00 68.88 72 VAL A C 1
ATOM 537 O O . VAL A 1 72 ? 6.085 8.904 0.752 1.00 68.88 72 VAL A O 1
ATOM 540 N N . LEU A 1 73 ? 6.594 9.683 2.834 1.00 68.38 73 LEU A N 1
ATOM 541 C CA . LEU A 1 73 ? 5.242 9.770 3.387 1.00 68.38 73 LEU A CA 1
ATOM 542 C C . LEU A 1 73 ? 4.527 11.095 3.064 1.00 68.38 73 LEU A C 1
ATOM 544 O O . LEU A 1 73 ? 3.300 11.128 3.180 1.00 68.38 73 LEU A O 1
ATOM 548 N N . GLU A 1 74 ? 5.263 12.134 2.650 1.00 56.22 74 GLU A N 1
ATOM 549 C CA . GLU A 1 74 ? 4.735 13.362 2.018 1.00 56.22 74 GLU A CA 1
ATOM 550 C C . GLU A 1 74 ? 4.304 13.137 0.550 1.00 56.22 74 GLU A C 1
ATOM 552 O O . GLU A 1 74 ? 3.259 13.709 0.160 1.00 56.22 74 GLU A O 1
#

pLDDT: mean 78.87, std 12.51, range [44.19, 94.69]

Foldseek 3Di:
DPPQADPCQLVVVLVVCVVVVHDSDDPPVDDPVVVVVVQVVVDPDDDLWRWDFDDHHVVDTDTDTHNDPVVVVD

Secondary structure (DSSP, 8-state):
----SPTTHHHHHHHHHHHTT---S--TTS-HHHHHHHHHHTS-S--SSEEEEEEEETTEEEEEEES-SHHHH-

Sequence (74 aa):
RVGAARPGLSDAVAESLSALGLPVQIPPEMSRAEIVRAMRM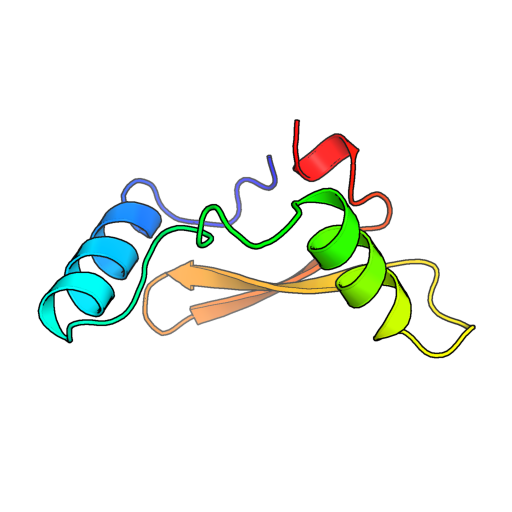DKKKNAQAIRFALPAEIGRVELVDITDLESVLE